Protein AF-A0A6P4FJI7-F1 (afdb_monomer_lite)

InterPro domains:
  IPR001623 DnaJ domain [PF00226] (41-85)
  IPR001623 DnaJ domain [PS50076] (32-98)
  IPR001623 DnaJ domain [cd06257] (44-84)
  IPR036869 Chaperone J-domain superfamily [G3DSA:1.10.287.110] (1-91)
  IPR036869 Chaperone J-domain superfamily [SSF46565] (4-89)

pLDDT: mean 82.39, std 15.11, range [37.22, 93.81]

Foldse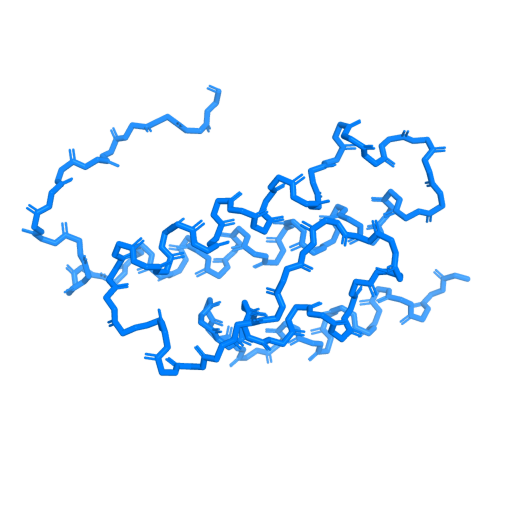ek 3Di:
DPVLLVVLCVCLPPDALLSCLQCVVVSDDPPQPHDHDDSVQVPAPVSSVVSLVSLCVSLPLVVCPPHPCNVSSVSSNVSSVVNVVVVVVPVVRPPDDDPPDDDD

Radius of gyration: 13.83 Å; chains: 1; bounding box: 34×29×40 Å

Organism: Drosophila rhopaloa (NCBI:txid1041015)

Sequence (104 aa):
MKTEKVHITKWSNGKDIRSLLCSLQTVLWQNANWQPLMMSTLNTLVEVKKAYRHACVAVHPDKNNGTENEEIAKLIFIELNNAWTDFEKNPTALDEFGLVRNWC

Structure (mmCIF, N/CA/C/O backbone):
data_AF-A0A6P4FJI7-F1
#
_entry.id   AF-A0A6P4FJI7-F1
#
loop_
_atom_site.group_PDB
_atom_site.id
_atom_site.type_symbol
_atom_site.label_atom_id
_atom_site.label_alt_id
_atom_site.label_comp_id
_atom_site.label_asym_id
_atom_site.label_entity_id
_atom_site.label_seq_id
_atom_site.pdbx_PDB_ins_code
_atom_site.Cartn_x
_atom_site.Cartn_y
_atom_site.Cartn_z
_atom_site.occupancy
_atom_site.B_iso_or_equiv
_atom_site.auth_seq_id
_atom_site.auth_comp_id
_atom_site.auth_asym_id
_atom_site.auth_atom_id
_atom_site.pdbx_PDB_model_num
ATOM 1 N N . MET A 1 1 ? -6.239 3.061 21.736 1.00 46.03 1 MET A N 1
ATOM 2 C CA . MET A 1 1 ? -5.850 3.005 20.309 1.00 46.03 1 MET A CA 1
ATOM 3 C C . MET A 1 1 ? -4.407 3.492 20.062 1.00 46.03 1 MET A C 1
ATOM 5 O O . MET A 1 1 ? -4.172 4.272 19.161 1.00 46.03 1 MET A O 1
ATOM 9 N N . LYS A 1 2 ? -3.395 3.046 20.833 1.00 55.78 2 LYS A N 1
ATOM 10 C CA . LYS A 1 2 ? -1.961 3.345 20.548 1.00 55.78 2 LYS A CA 1
ATOM 11 C C . LYS A 1 2 ? -1.215 2.172 19.899 1.00 55.78 2 LYS A C 1
ATOM 13 O O . LYS A 1 2 ? -0.114 2.342 19.387 1.00 55.78 2 LYS A O 1
ATOM 18 N N . THR A 1 3 ? -1.804 0.983 19.945 1.00 70.56 3 THR A N 1
ATOM 19 C CA . THR A 1 3 ? -1.134 -0.275 19.610 1.00 70.56 3 THR A CA 1
ATOM 20 C C . THR A 1 3 ? -0.968 -0.465 18.104 1.00 70.56 3 THR A C 1
ATOM 22 O O . THR A 1 3 ? 0.058 -0.977 17.670 1.00 70.56 3 THR A O 1
ATOM 25 N N . GLU A 1 4 ? -1.926 0.002 17.304 1.00 77.00 4 GLU A N 1
ATOM 26 C CA . GLU A 1 4 ? -1.950 -0.226 15.853 1.00 77.00 4 GLU A CA 1
ATOM 27 C C . GLU A 1 4 ? -0.877 0.581 15.130 1.00 77.00 4 GLU A C 1
ATOM 29 O O . GLU A 1 4 ? -0.123 0.029 14.335 1.00 77.00 4 GLU A O 1
ATOM 34 N N . LYS A 1 5 ? -0.683 1.850 15.509 1.00 81.00 5 LYS A N 1
ATOM 35 C CA . LYS A 1 5 ? 0.430 2.659 15.000 1.00 81.00 5 LYS A CA 1
ATOM 36 C C . LYS A 1 5 ? 1.786 2.012 15.280 1.00 81.00 5 LYS A C 1
ATOM 38 O O . LYS A 1 5 ? 2.609 1.895 14.380 1.00 81.00 5 LYS A O 1
ATOM 43 N N . VAL A 1 6 ? 2.007 1.538 16.509 1.00 85.12 6 VAL A N 1
ATOM 44 C CA . VAL A 1 6 ? 3.250 0.837 16.877 1.00 85.12 6 VAL A CA 1
ATOM 45 C C . VAL A 1 6 ? 3.414 -0.451 16.069 1.00 85.12 6 VAL A C 1
ATOM 47 O O . VAL A 1 6 ? 4.531 -0.790 15.682 1.00 85.12 6 VAL A O 1
ATOM 50 N N . HIS A 1 7 ? 2.320 -1.162 15.799 1.00 88.19 7 HIS A N 1
ATOM 51 C CA . HIS A 1 7 ? 2.336 -2.365 14.979 1.00 88.19 7 HIS A CA 1
ATOM 52 C C . HIS A 1 7 ? 2.737 -2.065 13.525 1.00 88.19 7 HIS A C 1
ATOM 54 O O . HIS A 1 7 ? 3.638 -2.723 13.010 1.00 88.19 7 HIS A O 1
ATOM 60 N N . ILE A 1 8 ? 2.168 -1.025 12.905 1.00 90.12 8 ILE A N 1
ATOM 61 C CA . ILE A 1 8 ? 2.477 -0.617 11.521 1.00 90.12 8 ILE A CA 1
ATOM 62 C C . ILE A 1 8 ? 3.912 -0.094 11.406 1.00 90.12 8 ILE A C 1
ATOM 64 O O . ILE A 1 8 ? 4.633 -0.474 10.486 1.00 90.12 8 ILE A O 1
ATOM 68 N N . THR A 1 9 ? 4.374 0.716 12.363 1.00 87.81 9 THR A N 1
ATOM 69 C CA . THR A 1 9 ? 5.768 1.189 12.387 1.00 87.81 9 THR A CA 1
ATOM 70 C C . THR A 1 9 ? 6.749 0.024 12.534 1.00 87.81 9 THR A C 1
ATOM 72 O O . THR A 1 9 ? 7.774 -0.014 11.864 1.00 87.81 9 THR A O 1
ATOM 75 N N . LYS A 1 10 ? 6.444 -0.978 13.371 1.00 90.00 10 LYS A N 1
ATOM 76 C CA . LYS A 1 10 ? 7.273 -2.192 13.471 1.00 90.00 10 LYS A CA 1
ATOM 77 C C . LYS A 1 10 ? 7.228 -3.033 12.200 1.00 90.00 10 LYS A C 1
ATOM 79 O O . LYS A 1 10 ? 8.236 -3.625 11.832 1.00 90.00 10 LYS A O 1
ATOM 84 N N . TRP A 1 11 ? 6.067 -3.108 11.557 1.00 92.62 11 TRP A N 1
ATOM 85 C CA . TRP A 1 11 ? 5.894 -3.837 10.308 1.00 92.62 11 TRP A CA 1
ATOM 86 C C . TRP A 1 11 ? 6.699 -3.218 9.165 1.00 92.62 11 TRP A C 1
ATOM 88 O O . TRP A 1 11 ? 7.235 -3.982 8.366 1.00 92.62 11 TRP A O 1
ATOM 98 N N . SER A 1 12 ? 6.803 -1.888 9.103 1.00 92.00 12 SER A N 1
ATOM 99 C CA . SER A 1 12 ? 7.498 -1.170 8.028 1.00 92.00 12 SER A CA 1
ATOM 100 C C . SER A 1 12 ? 9.002 -1.010 8.240 1.00 92.00 12 SER A C 1
ATOM 102 O O . SER A 1 12 ? 9.757 -0.948 7.271 1.00 92.00 12 SER A O 1
ATOM 104 N N . ASN A 1 13 ? 9.455 -0.985 9.495 1.00 90.62 13 ASN A N 1
ATOM 105 C CA . ASN A 1 13 ? 10.844 -0.699 9.835 1.00 90.62 13 ASN A CA 1
ATOM 106 C C . ASN A 1 13 ? 11.848 -1.633 9.128 1.00 90.62 13 ASN A C 1
ATOM 108 O O . ASN A 1 13 ? 11.815 -2.852 9.307 1.00 90.62 13 ASN A O 1
ATOM 112 N N . GLY A 1 14 ? 12.762 -1.038 8.355 1.00 85.31 14 GLY A N 1
ATOM 113 C CA . GLY A 1 14 ? 13.862 -1.733 7.681 1.00 85.31 14 GLY A CA 1
ATOM 114 C C . GLY A 1 14 ? 13.452 -2.637 6.513 1.00 85.31 14 GLY A C 1
ATOM 115 O O . GLY A 1 14 ? 14.293 -3.389 6.023 1.00 85.31 14 GLY A O 1
ATOM 116 N N . LYS A 1 15 ? 12.187 -2.599 6.071 1.00 88.31 15 LYS A N 1
ATOM 117 C CA . LYS A 1 15 ? 11.696 -3.402 4.943 1.00 88.31 15 LYS A CA 1
ATOM 118 C C . LYS A 1 15 ? 11.659 -2.601 3.645 1.00 88.31 15 LYS A C 1
ATOM 120 O O . LYS A 1 15 ? 11.316 -1.424 3.637 1.00 88.31 15 LYS A O 1
ATOM 125 N N . ASP A 1 16 ? 11.961 -3.274 2.538 1.00 89.88 16 ASP A N 1
ATOM 126 C CA . ASP A 1 16 ? 11.795 -2.730 1.191 1.00 89.88 16 ASP A CA 1
ATOM 127 C C . ASP A 1 16 ? 10.344 -2.864 0.702 1.00 89.88 16 ASP A C 1
ATOM 129 O O . ASP A 1 16 ? 9.529 -3.590 1.281 1.00 89.88 16 ASP A O 1
ATOM 133 N N . ILE A 1 17 ? 10.014 -2.200 -0.410 1.00 91.44 17 ILE A N 1
ATOM 134 C CA . ILE A 1 17 ? 8.653 -2.221 -0.954 1.00 91.44 17 ILE A CA 1
ATOM 135 C C . ILE A 1 17 ? 8.143 -3.646 -1.233 1.00 91.44 17 ILE A C 1
ATOM 137 O O . ILE A 1 17 ? 6.979 -3.941 -0.973 1.00 91.44 17 ILE A O 1
ATOM 141 N N . ARG A 1 18 ? 9.001 -4.566 -1.695 1.00 91.94 18 ARG A N 1
ATOM 142 C CA . ARG A 1 18 ? 8.603 -5.956 -1.976 1.00 91.94 18 ARG A CA 1
ATOM 143 C C . ARG A 1 18 ? 8.212 -6.698 -0.700 1.00 91.94 18 ARG A C 1
ATOM 145 O O . ARG A 1 18 ? 7.174 -7.362 -0.667 1.00 91.94 18 ARG A O 1
ATOM 152 N N . SER A 1 19 ? 9.010 -6.541 0.355 1.00 93.06 19 SER A N 1
ATOM 153 C CA . SER A 1 19 ? 8.763 -7.144 1.665 1.00 93.06 19 SER A CA 1
ATOM 154 C C . SER A 1 19 ? 7.509 -6.575 2.323 1.00 93.06 19 SER A C 1
ATOM 156 O O . SER A 1 19 ? 6.754 -7.322 2.952 1.00 93.06 19 SER A O 1
ATOM 158 N N . LEU A 1 20 ? 7.248 -5.272 2.158 1.00 93.81 20 LEU A N 1
ATOM 159 C CA . LEU A 1 20 ? 5.998 -4.662 2.611 1.00 93.81 20 LEU A CA 1
ATOM 160 C C . LEU A 1 20 ? 4.803 -5.283 1.893 1.00 93.81 20 LEU A C 1
ATOM 162 O O . LEU A 1 20 ? 3.897 -5.778 2.553 1.00 93.81 20 LEU A O 1
ATOM 166 N N . LEU A 1 21 ? 4.827 -5.352 0.561 1.00 93.25 21 LEU A N 1
ATOM 167 C CA . LEU A 1 21 ? 3.722 -5.910 -0.224 1.00 93.25 21 LEU A CA 1
ATOM 168 C C . LEU A 1 21 ? 3.431 -7.375 0.138 1.00 93.25 21 LEU A C 1
ATOM 170 O O . LEU A 1 21 ? 2.276 -7.734 0.351 1.00 93.25 21 LEU A O 1
ATOM 174 N N . CYS A 1 22 ? 4.457 -8.214 0.296 1.00 93.69 22 CYS A N 1
ATOM 175 C CA . CYS A 1 22 ? 4.266 -9.627 0.656 1.00 93.69 22 CYS A CA 1
ATOM 176 C C . CYS A 1 22 ? 3.779 -9.851 2.094 1.00 93.69 22 CYS A C 1
ATOM 178 O O . CYS A 1 22 ? 3.276 -10.928 2.405 1.00 93.69 22 CYS A O 1
ATOM 180 N N . SER A 1 23 ? 3.959 -8.871 2.984 1.00 92.88 23 SER A N 1
ATOM 181 C CA . SER A 1 23 ? 3.507 -8.947 4.379 1.00 92.88 23 SER A CA 1
ATOM 182 C C . SER A 1 23 ? 2.362 -7.985 4.688 1.00 92.88 23 SER A C 1
ATOM 184 O O . SER A 1 23 ? 2.018 -7.800 5.850 1.00 92.88 23 SER A O 1
ATOM 186 N N . LEU A 1 24 ? 1.747 -7.376 3.674 1.00 93.19 24 LEU A N 1
ATOM 187 C CA . LEU A 1 24 ? 0.703 -6.372 3.861 1.00 93.19 24 LEU A CA 1
ATOM 188 C C . LEU A 1 24 ? -0.549 -6.964 4.524 1.00 93.19 24 LEU A C 1
ATOM 190 O O . LEU A 1 24 ? -1.166 -6.327 5.371 1.00 93.19 24 LEU A O 1
ATOM 194 N N . GLN A 1 25 ? -0.874 -8.226 4.233 1.00 91.38 25 GLN A N 1
ATOM 195 C CA . GLN A 1 25 ? -2.007 -8.934 4.833 1.00 91.38 25 GLN A CA 1
ATOM 196 C C . GLN A 1 25 ? -1.944 -9.038 6.363 1.00 91.38 25 GLN A C 1
ATOM 198 O O . GLN A 1 25 ? -2.973 -9.266 6.983 1.00 91.38 25 GLN A O 1
ATOM 203 N N . THR A 1 26 ? -0.767 -8.888 6.987 1.00 90.50 26 THR A N 1
ATOM 204 C CA . THR A 1 26 ? -0.640 -8.999 8.451 1.00 90.50 26 THR A CA 1
ATOM 205 C C . THR A 1 26 ? -1.084 -7.739 9.183 1.00 90.50 26 THR A C 1
ATOM 207 O O . THR A 1 26 ? -1.335 -7.801 10.380 1.00 90.50 26 THR A O 1
ATOM 210 N N . VAL A 1 27 ? -1.123 -6.600 8.486 1.00 91.56 27 VAL A N 1
ATOM 211 C CA . VAL A 1 27 ? -1.510 -5.293 9.044 1.00 91.56 27 VAL A CA 1
ATOM 212 C C . VAL A 1 27 ? -2.852 -4.794 8.508 1.00 91.56 27 VAL A C 1
ATOM 214 O O . VAL A 1 27 ? -3.348 -3.766 8.959 1.00 91.56 27 VAL A O 1
ATOM 217 N N . LEU A 1 28 ? -3.434 -5.505 7.542 1.00 90.56 28 LEU A N 1
ATOM 218 C CA . LEU A 1 28 ? -4.747 -5.200 6.988 1.00 90.56 28 LEU A CA 1
ATOM 219 C C . LEU A 1 28 ? -5.874 -5.827 7.813 1.00 90.56 28 LEU A C 1
ATOM 221 O O . LEU A 1 28 ? -5.710 -6.859 8.459 1.00 90.56 28 LEU A O 1
ATOM 225 N N . TRP A 1 29 ? -7.051 -5.210 7.733 1.00 90.12 29 TRP A N 1
ATOM 226 C CA . TRP A 1 29 ? -8.289 -5.727 8.310 1.00 90.12 29 TRP A CA 1
ATOM 227 C C . TRP A 1 29 ? -8.905 -6.830 7.433 1.00 90.12 29 TRP A C 1
ATOM 229 O O . TRP A 1 29 ? -8.641 -6.923 6.233 1.00 90.12 29 TRP A O 1
ATOM 239 N N . GLN A 1 30 ? -9.779 -7.652 8.023 1.00 83.00 30 GLN A N 1
ATOM 240 C CA . GLN A 1 30 ? -10.319 -8.878 7.409 1.00 83.00 30 GLN A CA 1
ATOM 241 C C . GLN A 1 30 ? -11.053 -8.659 6.071 1.00 83.00 30 GLN A C 1
ATOM 243 O O . GLN A 1 30 ? -11.079 -9.554 5.233 1.00 83.00 30 GLN A O 1
ATOM 248 N N . ASN A 1 31 ? -11.612 -7.466 5.853 1.00 84.12 31 ASN A N 1
ATOM 249 C CA . ASN A 1 31 ? -12.370 -7.113 4.646 1.00 84.12 31 ASN A CA 1
ATOM 250 C C . ASN A 1 31 ? -11.602 -6.172 3.701 1.00 84.12 31 ASN A C 1
ATOM 252 O O . ASN A 1 31 ? -12.202 -5.530 2.836 1.00 84.12 31 ASN A O 1
ATOM 256 N N . ALA A 1 32 ? -10.286 -6.034 3.875 1.00 86.88 32 ALA A N 1
ATOM 257 C CA . ALA A 1 32 ? -9.473 -5.257 2.954 1.00 86.88 32 ALA A CA 1
ATOM 258 C C . ALA A 1 32 ? -9.454 -5.931 1.574 1.00 86.88 32 ALA A C 1
ATOM 260 O O . ALA A 1 32 ? -9.278 -7.143 1.457 1.00 86.88 32 ALA A O 1
ATOM 261 N N . ASN A 1 33 ? -9.603 -5.138 0.512 1.00 86.88 33 ASN A N 1
ATOM 262 C CA . ASN A 1 33 ? -9.522 -5.629 -0.864 1.00 86.88 33 ASN A CA 1
ATOM 263 C C . ASN A 1 33 ? -8.057 -5.874 -1.259 1.00 86.88 33 ASN A C 1
ATOM 265 O O . ASN A 1 33 ? -7.486 -5.117 -2.042 1.00 86.88 33 ASN A O 1
ATOM 269 N N . TRP A 1 34 ? -7.443 -6.888 -0.655 1.00 90.94 34 TRP A N 1
ATOM 270 C CA . TRP A 1 34 ? -6.049 -7.260 -0.850 1.00 90.94 34 TRP A CA 1
ATOM 271 C C . TRP A 1 34 ? -5.916 -8.765 -1.041 1.00 90.94 34 TRP A C 1
ATOM 273 O O . TRP A 1 34 ? -6.603 -9.550 -0.391 1.00 90.94 34 TRP A O 1
ATOM 283 N N . GLN A 1 35 ? -5.007 -9.164 -1.926 1.00 88.50 35 GLN A N 1
ATOM 284 C CA . GLN A 1 35 ? -4.642 -10.560 -2.128 1.00 88.50 35 GLN A CA 1
ATOM 285 C C . GLN A 1 35 ? -3.187 -10.753 -1.695 1.00 88.50 35 GLN A C 1
ATOM 287 O O . GLN A 1 35 ? -2.328 -10.012 -2.177 1.00 88.50 35 GLN A O 1
ATOM 292 N N . PRO A 1 36 ? -2.889 -11.712 -0.798 1.00 89.31 36 PRO A N 1
ATOM 293 C CA . PRO A 1 36 ? -1.519 -12.005 -0.397 1.00 89.31 36 PRO A CA 1
ATOM 294 C C . PRO A 1 36 ? -0.637 -12.311 -1.608 1.00 89.31 36 PRO A C 1
ATOM 296 O O . PRO A 1 36 ? -1.020 -13.074 -2.496 1.00 89.31 36 PRO A O 1
ATOM 299 N N . LEU A 1 37 ? 0.556 -11.721 -1.626 1.00 91.12 37 LEU A N 1
ATOM 300 C CA . LEU A 1 37 ? 1.534 -11.899 -2.694 1.00 91.12 37 LEU A CA 1
ATOM 301 C C . LEU A 1 37 ? 2.733 -12.691 -2.185 1.00 91.12 37 LEU A C 1
ATOM 303 O O . LEU A 1 37 ? 3.096 -12.622 -1.011 1.00 91.12 37 LEU A O 1
ATOM 307 N N . MET A 1 38 ? 3.363 -13.429 -3.095 1.00 90.06 38 MET A N 1
ATOM 308 C CA . MET A 1 38 ? 4.609 -14.137 -2.820 1.00 90.06 38 MET A CA 1
ATOM 309 C C . MET A 1 38 ? 5.787 -13.337 -3.365 1.00 90.06 38 MET A C 1
ATOM 311 O O . MET A 1 38 ? 5.684 -12.728 -4.430 1.00 90.06 38 MET A O 1
ATOM 315 N N . MET A 1 39 ? 6.941 -13.422 -2.703 1.00 87.69 39 MET A N 1
ATOM 316 C CA . MET A 1 39 ? 8.169 -12.774 -3.185 1.00 87.69 39 MET A CA 1
ATOM 317 C C . MET A 1 39 ? 8.542 -13.219 -4.607 1.00 87.69 39 MET A C 1
ATOM 319 O O . MET A 1 39 ? 9.018 -12.409 -5.393 1.00 87.69 39 MET A O 1
ATOM 323 N N . SER A 1 40 ? 8.239 -14.470 -4.970 1.00 88.75 40 SER A N 1
ATOM 324 C CA . SER A 1 40 ? 8.455 -15.021 -6.314 1.00 88.75 40 SER A CA 1
ATOM 325 C C . SER A 1 40 ? 7.631 -14.349 -7.416 1.00 88.75 40 SER A C 1
ATOM 327 O O . SER A 1 40 ? 7.933 -14.555 -8.584 1.00 88.75 40 SER A O 1
ATOM 329 N N . THR A 1 41 ? 6.597 -13.577 -7.072 1.00 85.94 41 THR A N 1
ATOM 330 C CA . THR A 1 41 ? 5.753 -12.838 -8.031 1.00 85.94 41 THR A CA 1
ATOM 331 C C . THR A 1 41 ? 6.167 -11.375 -8.198 1.00 85.94 41 THR A C 1
ATOM 333 O O . THR A 1 41 ? 5.546 -10.655 -8.969 1.00 85.94 41 THR A O 1
ATOM 336 N N . LEU A 1 42 ? 7.191 -10.921 -7.466 1.00 88.06 42 LEU A N 1
ATOM 337 C CA . LEU A 1 42 ? 7.658 -9.531 -7.432 1.00 88.06 42 LEU A CA 1
ATOM 338 C C . LEU A 1 42 ? 9.103 -9.412 -7.943 1.00 88.06 42 LEU A C 1
ATOM 340 O O . LEU A 1 42 ? 9.927 -8.700 -7.358 1.00 88.06 42 LEU A O 1
ATOM 344 N N . ASN A 1 43 ? 9.423 -10.122 -9.027 1.00 85.88 43 ASN A N 1
ATOM 345 C CA . ASN A 1 43 ? 10.784 -10.163 -9.568 1.00 85.88 43 ASN A CA 1
ATOM 346 C C . ASN A 1 43 ? 11.081 -8.925 -10.420 1.00 85.88 43 ASN A C 1
ATOM 348 O O . ASN A 1 43 ? 12.188 -8.389 -10.379 1.00 85.88 43 ASN A O 1
ATOM 352 N N . THR A 1 44 ? 10.087 -8.456 -11.175 1.00 84.62 44 THR A N 1
ATOM 353 C CA . THR A 1 44 ? 10.235 -7.348 -12.127 1.00 84.62 44 THR A CA 1
ATOM 354 C C . THR A 1 44 ? 9.686 -6.035 -11.572 1.00 84.62 44 THR A C 1
ATOM 356 O O . THR A 1 44 ? 8.743 -6.020 -10.779 1.00 84.62 44 THR A O 1
ATOM 359 N N . LEU A 1 45 ? 10.224 -4.898 -12.036 1.00 83.81 45 LEU A N 1
ATOM 360 C CA . LEU A 1 45 ? 9.698 -3.568 -11.695 1.00 83.81 45 LEU A CA 1
ATOM 361 C C . LEU A 1 45 ? 8.189 -3.466 -11.975 1.00 83.81 45 LEU A C 1
ATOM 363 O O . LEU A 1 45 ? 7.442 -2.892 -11.184 1.00 83.81 45 LEU A O 1
ATOM 367 N N . VAL A 1 46 ? 7.743 -4.017 -13.105 1.00 85.50 46 VAL A N 1
ATOM 368 C CA . VAL A 1 46 ? 6.347 -3.951 -13.553 1.00 85.50 46 VAL A CA 1
ATOM 369 C C . VAL A 1 46 ? 5.417 -4.638 -12.553 1.00 85.50 46 VAL A C 1
ATOM 371 O O . VAL A 1 46 ? 4.375 -4.080 -12.202 1.00 85.50 46 VAL A O 1
ATOM 374 N N . GLU A 1 47 ? 5.805 -5.811 -12.051 1.00 89.00 47 GLU A N 1
ATOM 375 C CA . GLU A 1 47 ? 5.053 -6.542 -11.028 1.00 89.00 47 GLU A CA 1
ATOM 376 C C . GLU A 1 47 ? 5.004 -5.769 -9.709 1.00 89.00 47 GLU A C 1
ATOM 378 O O . GLU A 1 47 ? 3.920 -5.588 -9.150 1.00 89.00 47 GLU A O 1
ATOM 383 N N . VAL A 1 48 ? 6.145 -5.234 -9.254 1.00 90.00 48 VAL A N 1
ATOM 384 C CA . VAL A 1 48 ? 6.216 -4.418 -8.029 1.00 90.00 48 VAL A CA 1
ATOM 385 C C . VAL A 1 48 ? 5.324 -3.183 -8.152 1.00 90.00 48 VAL A C 1
ATOM 387 O O . VAL A 1 48 ? 4.521 -2.916 -7.261 1.00 90.00 48 VAL A O 1
ATOM 390 N N . LYS A 1 49 ? 5.382 -2.469 -9.282 1.00 88.62 49 LYS A N 1
ATOM 391 C CA . LYS A 1 49 ? 4.551 -1.286 -9.549 1.00 88.62 49 LYS A CA 1
ATOM 392 C C . LYS A 1 49 ? 3.062 -1.623 -9.564 1.00 88.62 49 LYS A C 1
ATOM 394 O O . LYS A 1 49 ? 2.248 -0.869 -9.030 1.00 88.62 49 LYS A O 1
ATOM 399 N N . LYS A 1 50 ? 2.688 -2.751 -10.175 1.00 90.44 50 LYS A N 1
ATOM 400 C CA . LYS A 1 50 ? 1.298 -3.222 -10.227 1.00 90.44 50 LYS A CA 1
ATOM 401 C C . LYS A 1 50 ? 0.777 -3.567 -8.831 1.00 90.44 50 LYS A C 1
ATOM 403 O O . LYS A 1 50 ? -0.318 -3.134 -8.474 1.00 90.44 50 LYS A O 1
ATOM 408 N N . ALA A 1 51 ? 1.563 -4.301 -8.048 1.00 92.56 51 ALA A N 1
ATOM 409 C CA .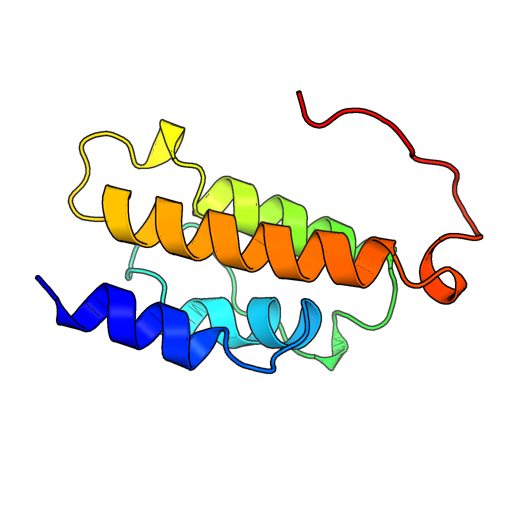 ALA A 1 51 ? 1.225 -4.673 -6.680 1.00 92.56 51 ALA A CA 1
ATOM 410 C C . ALA A 1 51 ? 1.119 -3.449 -5.759 1.00 92.56 51 ALA A C 1
ATOM 412 O O . ALA A 1 51 ? 0.132 -3.314 -5.040 1.00 92.56 51 ALA A O 1
ATOM 413 N N . TYR A 1 52 ? 2.073 -2.517 -5.847 1.00 92.00 52 TYR A N 1
ATOM 414 C CA . TYR A 1 52 ? 2.045 -1.251 -5.113 1.00 92.00 52 TYR A CA 1
ATOM 415 C C . TYR A 1 52 ? 0.776 -0.443 -5.407 1.00 92.00 52 TYR A C 1
ATOM 417 O O . TYR A 1 52 ? 0.059 -0.068 -4.483 1.00 92.00 52 TYR A O 1
ATOM 425 N N . ARG A 1 53 ? 0.417 -0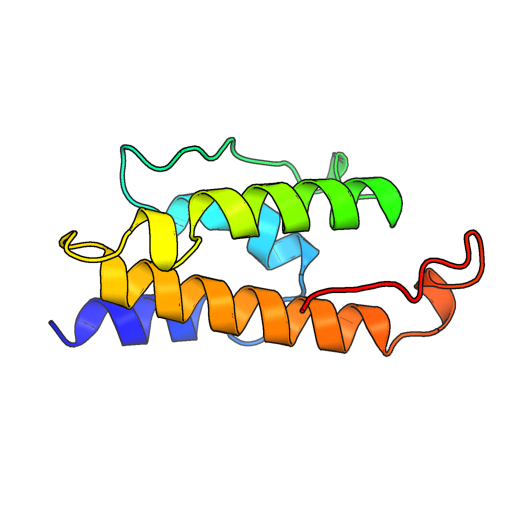.263 -6.685 1.00 91.12 53 ARG A N 1
ATOM 426 C CA . ARG A 1 53 ? -0.829 0.430 -7.060 1.00 91.12 53 ARG A CA 1
ATOM 427 C C . ARG A 1 53 ? -2.067 -0.248 -6.480 1.00 91.12 53 ARG A C 1
ATOM 429 O O . ARG A 1 53 ? -2.961 0.433 -5.987 1.00 91.12 53 ARG A O 1
ATOM 436 N N . HIS A 1 54 ? -2.120 -1.578 -6.523 1.00 90.94 54 HIS A N 1
ATOM 437 C CA . HIS A 1 54 ? -3.226 -2.331 -5.938 1.00 90.94 54 HIS A CA 1
ATOM 438 C C . HIS A 1 54 ? -3.304 -2.126 -4.416 1.00 90.94 54 HIS A C 1
ATOM 440 O O . HIS A 1 54 ? -4.394 -1.920 -3.882 1.00 90.94 54 HIS A O 1
ATOM 446 N N . ALA A 1 55 ? -2.157 -2.107 -3.730 1.00 92.69 55 ALA A N 1
ATOM 447 C CA . ALA A 1 55 ? -2.079 -1.859 -2.293 1.00 92.69 55 ALA A CA 1
ATOM 448 C C . ALA A 1 55 ? -2.592 -0.456 -1.952 1.00 92.69 55 ALA A C 1
ATOM 450 O O . ALA A 1 55 ? -3.455 -0.315 -1.090 1.00 92.69 55 ALA A O 1
ATOM 451 N N . CYS A 1 56 ? -2.148 0.568 -2.687 1.00 91.38 56 CYS A N 1
ATOM 452 C CA . CYS A 1 56 ? -2.601 1.947 -2.506 1.00 91.38 56 CYS A CA 1
ATOM 453 C C . CYS A 1 56 ? -4.114 2.103 -2.669 1.00 91.38 56 CYS A C 1
ATOM 455 O O . CYS A 1 56 ? -4.716 2.864 -1.922 1.00 91.38 56 CYS A O 1
ATOM 457 N N . VAL A 1 57 ? -4.740 1.381 -3.605 1.00 90.25 57 VAL A N 1
ATOM 458 C CA . VAL A 1 57 ? -6.204 1.385 -3.769 1.00 90.25 57 VAL A CA 1
ATOM 459 C C . VAL A 1 57 ? -6.903 0.698 -2.593 1.00 90.25 57 VAL A C 1
ATOM 461 O O . VAL A 1 57 ? -7.955 1.159 -2.149 1.00 90.25 57 VAL A O 1
ATOM 464 N N . ALA A 1 58 ? -6.335 -0.391 -2.068 1.00 90.44 58 ALA A N 1
ATOM 465 C CA . ALA A 1 58 ? -6.893 -1.103 -0.919 1.00 90.44 58 ALA A CA 1
ATOM 466 C C . ALA A 1 58 ? -6.899 -0.232 0.349 1.00 90.44 58 ALA A C 1
ATOM 468 O O . ALA A 1 58 ? -7.901 -0.193 1.064 1.00 90.44 58 ALA A O 1
ATOM 469 N N . VAL A 1 59 ? -5.812 0.510 0.583 1.00 92.00 59 VAL A N 1
ATOM 470 C CA . VAL A 1 59 ? -5.636 1.376 1.761 1.00 92.00 59 VAL A CA 1
ATOM 471 C C . VAL A 1 59 ? -5.865 2.861 1.479 1.00 92.00 59 VAL A C 1
ATOM 473 O O . VAL A 1 59 ? -5.444 3.709 2.262 1.00 92.00 59 VAL A O 1
ATOM 476 N N . HIS A 1 60 ? -6.519 3.208 0.367 1.00 88.12 60 HIS A N 1
ATOM 477 C CA . HIS A 1 60 ? -6.695 4.609 -0.005 1.00 88.12 60 HIS A CA 1
ATOM 478 C C . HIS A 1 60 ? -7.497 5.353 1.079 1.00 88.12 60 HIS A C 1
ATOM 480 O O . HIS A 1 60 ? -8.552 4.852 1.489 1.00 88.12 60 HIS A O 1
ATOM 486 N N . PRO A 1 61 ? -7.050 6.538 1.538 1.00 85.56 61 PRO A N 1
ATOM 487 C CA . PRO A 1 61 ? -7.716 7.256 2.621 1.00 85.56 61 PRO A CA 1
ATOM 488 C C . PRO A 1 61 ? -9.153 7.646 2.266 1.00 85.56 61 PRO A C 1
ATOM 490 O O . PRO A 1 61 ? -10.014 7.533 3.122 1.00 85.56 61 PRO A O 1
ATOM 493 N N . ASP A 1 62 ? -9.439 8.008 1.010 1.00 87.94 62 ASP A N 1
ATOM 494 C CA . ASP A 1 62 ? -10.804 8.344 0.557 1.00 87.94 62 ASP A CA 1
ATOM 495 C C . ASP A 1 62 ? -11.791 7.179 0.741 1.00 87.94 62 ASP A C 1
ATOM 497 O O . ASP A 1 62 ? -12.895 7.354 1.243 1.00 87.94 62 ASP A O 1
ATOM 501 N N . LYS A 1 63 ? -11.353 5.952 0.430 1.00 85.38 63 LYS A N 1
ATOM 502 C CA . LYS A 1 63 ? -12.190 4.751 0.538 1.00 85.38 63 LYS A CA 1
ATOM 503 C C . LYS A 1 63 ? -12.430 4.325 1.989 1.00 85.38 63 LYS A C 1
ATOM 505 O O . LYS A 1 63 ? -13.416 3.654 2.274 1.00 85.38 63 LYS A O 1
ATOM 510 N N . ASN A 1 64 ? -11.511 4.681 2.883 1.00 86.88 64 ASN A N 1
ATOM 511 C CA . ASN A 1 64 ? -11.550 4.305 4.295 1.00 86.88 64 ASN A CA 1
ATOM 512 C C . ASN A 1 64 ? -11.939 5.479 5.208 1.00 86.88 64 ASN A C 1
ATOM 514 O O . ASN A 1 64 ? -11.941 5.319 6.428 1.00 86.88 64 ASN A O 1
ATOM 518 N N . ASN A 1 65 ? -12.275 6.637 4.638 1.00 87.69 65 ASN A N 1
ATOM 519 C CA . ASN A 1 65 ? -12.672 7.832 5.370 1.00 87.69 65 ASN A CA 1
ATOM 520 C C . ASN A 1 65 ? -13.974 7.577 6.143 1.00 87.69 65 ASN A C 1
ATOM 522 O O . ASN A 1 65 ? -14.950 7.089 5.573 1.00 87.69 65 ASN A O 1
ATOM 526 N N . GLY A 1 66 ? -13.990 7.885 7.439 1.00 85.62 66 GLY A N 1
ATOM 527 C CA . GLY A 1 66 ? -15.136 7.622 8.312 1.00 85.62 66 GLY A CA 1
ATOM 528 C C . GLY A 1 66 ? -15.310 6.155 8.722 1.00 85.62 66 GLY A C 1
ATOM 529 O O . GLY A 1 66 ? -16.318 5.819 9.344 1.00 85.62 66 GLY A O 1
ATOM 530 N N . THR A 1 67 ? -14.351 5.279 8.402 1.00 88.06 67 THR A N 1
ATOM 531 C CA . THR A 1 67 ? -14.312 3.898 8.913 1.00 88.06 67 THR A CA 1
ATOM 532 C C . THR A 1 67 ? -13.400 3.798 10.135 1.00 88.06 67 THR A C 1
ATOM 534 O O . THR A 1 67 ? -12.497 4.612 10.319 1.00 88.06 67 THR A O 1
ATOM 537 N N . GLU A 1 68 ? -13.563 2.752 10.945 1.00 88.31 68 GLU A N 1
ATOM 538 C CA . GLU A 1 68 ? -12.650 2.464 12.066 1.00 88.31 68 GLU A CA 1
ATOM 539 C C . GLU A 1 68 ? -11.192 2.234 11.622 1.00 88.31 68 GLU A C 1
ATOM 541 O O . GLU A 1 68 ? -10.265 2.418 12.407 1.00 88.31 68 GLU A O 1
ATOM 546 N N . ASN A 1 69 ? -10.985 1.896 10.344 1.00 88.56 69 ASN A N 1
ATOM 547 C CA . ASN A 1 69 ? -9.677 1.610 9.759 1.00 88.56 69 ASN A CA 1
ATOM 548 C C . ASN A 1 69 ? -9.013 2.842 9.130 1.00 88.56 69 ASN A C 1
ATOM 550 O O . ASN A 1 69 ? -7.923 2.717 8.574 1.00 88.56 69 ASN A O 1
ATOM 554 N N . GLU A 1 70 ? -9.633 4.025 9.185 1.00 89.75 70 GLU A N 1
ATOM 555 C CA . GLU A 1 70 ? -9.122 5.238 8.534 1.00 89.75 70 GLU A CA 1
ATOM 556 C C . GLU A 1 70 ? -7.680 5.563 8.953 1.00 89.75 70 GLU A C 1
ATOM 558 O O . GLU A 1 70 ? -6.818 5.830 8.112 1.00 89.75 70 GLU A O 1
ATOM 563 N N . GLU A 1 71 ? -7.405 5.518 10.258 1.00 89.06 71 GLU A N 1
ATOM 564 C CA . GLU A 1 71 ? -6.088 5.847 10.806 1.00 89.06 71 GLU A CA 1
ATOM 565 C C . GLU A 1 71 ? -5.028 4.822 10.370 1.00 89.06 71 GLU A C 1
ATOM 567 O O . GLU A 1 71 ? -3.936 5.194 9.938 1.00 89.06 71 GLU A O 1
ATOM 572 N N . ILE A 1 72 ? -5.374 3.532 10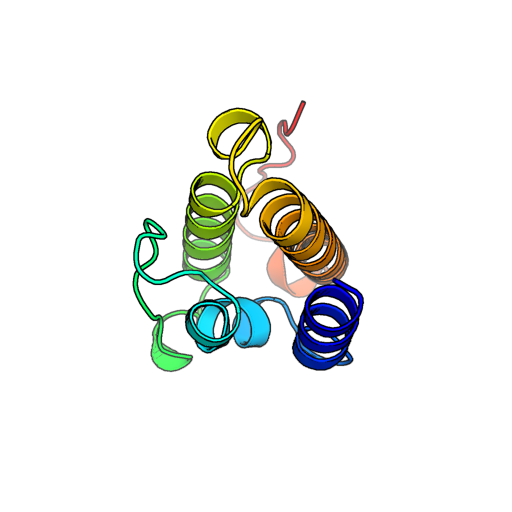.396 1.00 90.31 72 ILE A N 1
ATOM 573 C CA . ILE A 1 72 ? -4.513 2.425 9.952 1.00 90.31 72 ILE A CA 1
ATOM 574 C C . ILE A 1 72 ? -4.225 2.541 8.454 1.00 90.31 72 ILE A C 1
ATOM 576 O O . ILE A 1 72 ? -3.071 2.445 8.037 1.00 90.31 72 ILE A O 1
ATOM 580 N N . ALA A 1 73 ? -5.257 2.793 7.646 1.00 91.38 73 ALA A N 1
ATOM 581 C CA . ALA A 1 73 ? -5.147 2.946 6.202 1.00 91.38 73 ALA A CA 1
ATOM 582 C C . ALA A 1 73 ? -4.201 4.099 5.840 1.00 91.38 73 ALA A C 1
ATOM 584 O O . ALA A 1 73 ? -3.288 3.914 5.035 1.00 91.38 73 ALA A O 1
ATOM 585 N N . LYS A 1 74 ? -4.343 5.256 6.504 1.00 91.00 74 LYS A N 1
ATOM 586 C CA . LYS A 1 74 ? -3.438 6.406 6.341 1.00 91.00 74 LYS A CA 1
ATOM 587 C C . LYS A 1 74 ? -1.991 6.049 6.675 1.00 91.00 74 LYS A C 1
ATOM 589 O O . LYS A 1 74 ? -1.092 6.385 5.908 1.00 91.00 74 LYS A O 1
ATOM 594 N N . LEU A 1 75 ? -1.757 5.358 7.790 1.00 91.88 75 LEU A N 1
ATOM 595 C CA . LEU A 1 75 ? -0.409 4.963 8.207 1.00 91.88 75 LEU A CA 1
ATOM 596 C C . LEU A 1 75 ? 0.233 3.987 7.213 1.00 91.88 75 LEU A C 1
ATOM 598 O O . LEU A 1 75 ? 1.357 4.218 6.777 1.00 91.88 75 LEU A O 1
ATOM 602 N N . ILE A 1 76 ? -0.486 2.941 6.800 1.00 92.69 76 ILE A N 1
ATOM 603 C CA . ILE A 1 76 ? 0.008 1.983 5.800 1.00 92.69 76 ILE A CA 1
ATOM 604 C C . ILE A 1 76 ? 0.303 2.693 4.475 1.00 92.69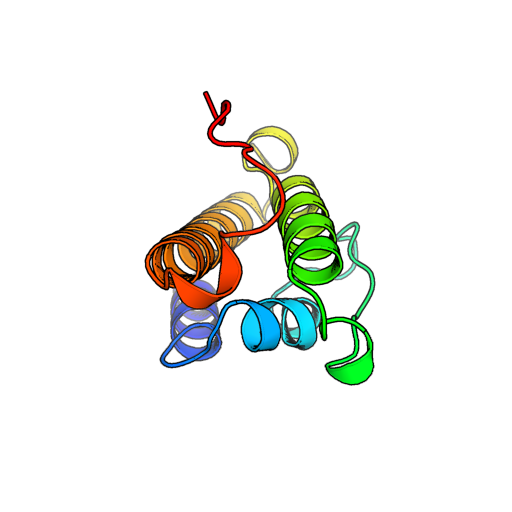 76 ILE A C 1
ATOM 606 O O . ILE A 1 76 ? 1.340 2.450 3.861 1.00 92.69 76 ILE A O 1
ATOM 610 N N . PHE A 1 77 ? -0.584 3.590 4.042 1.00 91.50 77 PHE A N 1
ATOM 611 C CA . PHE A 1 77 ? -0.408 4.355 2.812 1.00 91.50 77 PHE A CA 1
ATOM 612 C C . PHE A 1 77 ? 0.863 5.212 2.847 1.00 91.50 77 PHE A C 1
ATOM 614 O O . PHE A 1 77 ? 1.595 5.246 1.859 1.00 91.50 77 PHE A O 1
ATOM 621 N N . ILE A 1 78 ? 1.160 5.868 3.973 1.00 91.38 78 ILE A N 1
ATOM 622 C CA . ILE A 1 78 ? 2.395 6.647 4.153 1.00 91.38 78 ILE A CA 1
ATOM 623 C C . ILE A 1 78 ? 3.629 5.741 4.045 1.00 91.38 78 ILE A C 1
ATOM 625 O O . ILE A 1 78 ? 4.537 6.046 3.275 1.00 91.38 78 ILE A O 1
ATOM 629 N N . GLU A 1 79 ? 3.652 4.605 4.746 1.00 92.94 79 GLU A N 1
ATOM 630 C CA . GLU A 1 79 ? 4.810 3.698 4.728 1.00 92.94 79 GLU A CA 1
ATOM 631 C C . GLU A 1 79 ? 5.052 3.074 3.344 1.00 92.94 79 GLU A C 1
ATOM 633 O O . GLU A 1 79 ? 6.191 3.005 2.880 1.00 92.94 79 GLU A O 1
ATOM 638 N N . LEU A 1 80 ? 3.983 2.683 2.637 1.00 92.19 80 LEU A N 1
ATOM 639 C CA . LEU A 1 80 ? 4.081 2.193 1.259 1.00 92.19 80 LEU A CA 1
ATOM 640 C C . LEU A 1 80 ? 4.665 3.256 0.322 1.00 92.19 80 LEU A C 1
ATOM 642 O O . LEU A 1 80 ? 5.467 2.930 -0.551 1.00 92.19 80 LEU A O 1
ATOM 646 N N . ASN A 1 81 ? 4.284 4.520 0.503 1.00 90.56 81 ASN A N 1
ATOM 647 C CA . ASN A 1 81 ? 4.801 5.634 -0.285 1.00 90.56 81 ASN A CA 1
ATOM 648 C C . ASN A 1 81 ? 6.266 5.938 -0.021 1.00 90.56 81 ASN A C 1
ATOM 650 O O . ASN A 1 81 ? 7.021 6.161 -0.969 1.00 90.56 81 ASN A O 1
ATOM 654 N N . ASN A 1 82 ? 6.670 5.917 1.246 1.00 90.44 82 ASN A N 1
ATOM 655 C CA . ASN A 1 82 ? 8.064 6.099 1.630 1.00 90.44 82 ASN A CA 1
ATOM 656 C C . ASN A 1 82 ? 8.935 5.012 0.982 1.00 90.44 82 ASN A C 1
ATOM 658 O O . ASN A 1 82 ? 9.891 5.325 0.274 1.00 90.44 82 ASN A O 1
ATOM 662 N N . ALA A 1 83 ? 8.537 3.742 1.115 1.00 91.00 83 ALA A N 1
ATOM 663 C CA . ALA A 1 83 ? 9.263 2.619 0.527 1.00 91.00 83 ALA A CA 1
ATOM 664 C C . ALA A 1 83 ? 9.269 2.631 -1.011 1.00 91.00 83 ALA A C 1
ATOM 666 O O . ALA A 1 83 ? 10.278 2.279 -1.620 1.00 91.00 83 ALA A O 1
ATOM 667 N N . TRP A 1 84 ? 8.166 3.036 -1.653 1.00 89.38 84 TRP A N 1
ATOM 668 C CA 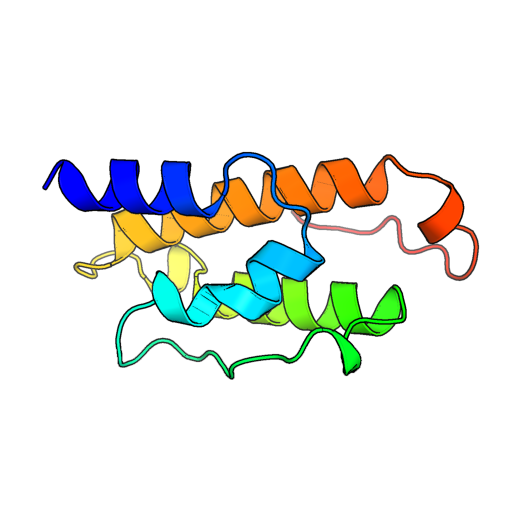. TRP A 1 84 ? 8.106 3.201 -3.109 1.00 89.38 84 TRP A CA 1
ATOM 669 C C . TRP A 1 84 ? 9.034 4.320 -3.590 1.00 89.38 84 TRP A C 1
ATOM 671 O O . TRP A 1 84 ? 9.799 4.121 -4.529 1.00 89.38 84 TRP A O 1
ATOM 681 N N . THR A 1 85 ? 9.034 5.461 -2.899 1.00 87.38 85 THR A N 1
ATOM 682 C CA . THR A 1 85 ? 9.912 6.600 -3.205 1.00 87.38 85 THR A CA 1
ATOM 683 C C . THR A 1 85 ? 11.386 6.208 -3.100 1.00 87.38 85 THR A C 1
ATOM 685 O O . THR A 1 85 ? 12.191 6.562 -3.959 1.00 87.38 85 THR A O 1
ATOM 688 N N . ASP A 1 86 ? 11.761 5.447 -2.072 1.00 86.75 86 ASP A N 1
ATOM 689 C CA . ASP A 1 86 ? 13.136 4.965 -1.915 1.00 86.75 86 ASP A CA 1
ATOM 690 C C . ASP A 1 86 ? 13.511 3.904 -2.955 1.00 86.75 86 ASP A C 1
ATOM 692 O O . ASP A 1 86 ? 14.655 3.844 -3.409 1.00 86.75 86 ASP A O 1
ATOM 696 N N . PHE A 1 87 ? 12.539 3.108 -3.394 1.00 85.25 87 PHE A N 1
ATOM 697 C CA . PHE A 1 87 ? 12.717 2.170 -4.492 1.00 85.25 87 PHE A CA 1
ATOM 698 C C . PHE A 1 87 ? 12.893 2.884 -5.847 1.00 85.25 87 PHE A C 1
ATOM 700 O O . PHE A 1 87 ? 13.760 2.486 -6.622 1.00 85.25 87 PHE A O 1
ATOM 707 N N . GLU A 1 88 ? 12.163 3.974 -6.111 1.00 80.69 88 GLU A N 1
ATOM 708 C CA . GLU A 1 88 ? 12.340 4.811 -7.311 1.00 80.69 88 GLU A CA 1
ATOM 709 C C . GLU A 1 88 ? 13.677 5.566 -7.321 1.00 80.69 88 GLU A C 1
ATOM 711 O O . GLU A 1 88 ? 14.261 5.770 -8.380 1.00 80.69 88 GLU A O 1
ATOM 716 N N . LYS A 1 89 ? 14.227 5.944 -6.162 1.00 77.50 89 LYS A N 1
ATOM 717 C CA . LYS A 1 89 ? 15.556 6.582 -6.099 1.00 77.50 89 LYS A CA 1
ATOM 718 C C . LYS A 1 89 ? 16.701 5.662 -6.537 1.00 77.50 89 LYS A C 1
ATOM 720 O O . LYS A 1 89 ? 17.792 6.172 -6.782 1.00 77.50 89 LYS A O 1
ATOM 725 N N . ASN A 1 90 ? 16.489 4.345 -6.636 1.00 68.00 90 ASN A N 1
ATOM 726 C CA . ASN A 1 90 ? 17.494 3.403 -7.130 1.00 68.00 90 ASN A CA 1
ATOM 727 C C . ASN A 1 90 ? 17.455 3.315 -8.674 1.00 68.00 90 ASN A C 1
ATOM 729 O O . ASN A 1 90 ? 16.562 2.666 -9.228 1.00 68.00 90 ASN A O 1
ATOM 733 N N . PRO A 1 91 ? 18.438 3.900 -9.396 1.00 54.44 91 PRO A N 1
ATOM 734 C CA . PRO A 1 91 ? 18.393 4.056 -10.857 1.00 54.44 91 PRO A CA 1
ATOM 735 C C . PRO A 1 91 ? 18.426 2.731 -11.627 1.00 54.44 91 PRO A C 1
ATOM 737 O O . PRO A 1 91 ? 17.976 2.671 -12.765 1.00 54.44 91 PRO A O 1
ATOM 740 N N . THR A 1 92 ? 18.905 1.650 -11.007 1.00 55.16 92 THR A N 1
ATOM 741 C CA . THR A 1 92 ? 18.994 0.318 -11.624 1.00 55.16 92 THR A CA 1
ATOM 742 C C . THR A 1 92 ? 17.624 -0.285 -11.958 1.00 55.16 92 THR A C 1
ATOM 744 O O . THR A 1 92 ? 17.549 -1.222 -12.744 1.00 55.16 92 THR A O 1
ATOM 747 N N . ALA A 1 93 ? 16.535 0.223 -11.368 1.00 51.62 93 ALA A N 1
ATOM 748 C CA . ALA A 1 93 ? 15.179 -0.256 -11.632 1.00 51.62 93 ALA A CA 1
ATOM 749 C C . ALA A 1 93 ? 14.434 0.561 -12.702 1.00 51.62 93 ALA A C 1
ATOM 751 O O . ALA A 1 93 ? 13.429 0.079 -13.214 1.00 51.62 93 ALA A O 1
ATOM 752 N N . LEU A 1 94 ? 14.885 1.776 -13.038 1.00 53.16 94 LEU A N 1
ATOM 753 C CA . LEU A 1 94 ? 14.089 2.759 -13.788 1.00 53.16 94 LEU A CA 1
ATOM 754 C C . LEU A 1 94 ? 14.425 2.892 -15.283 1.00 53.16 94 LEU A C 1
ATOM 756 O O . LEU A 1 94 ? 13.736 3.642 -15.975 1.00 53.16 94 LEU A O 1
ATOM 760 N N . ASP A 1 95 ? 15.421 2.171 -15.798 1.00 49.66 95 ASP A N 1
ATOM 761 C CA . ASP A 1 95 ? 15.993 2.468 -17.122 1.00 49.66 95 ASP A CA 1
ATOM 762 C C . ASP A 1 95 ? 15.255 1.865 -18.336 1.00 49.66 95 ASP A C 1
ATOM 764 O O . ASP A 1 95 ? 15.721 2.015 -19.458 1.00 49.66 95 ASP A O 1
ATOM 768 N N . GLU A 1 96 ? 14.090 1.216 -18.180 1.00 46.97 96 GLU A N 1
ATOM 769 C CA . GLU A 1 96 ? 13.428 0.595 -19.348 1.00 46.97 96 GLU A CA 1
ATOM 770 C C . GLU A 1 96 ? 12.141 1.249 -19.868 1.00 46.97 96 GLU A C 1
ATOM 772 O O . GLU A 1 96 ? 11.897 1.133 -21.061 1.00 46.97 96 GLU A O 1
ATOM 777 N N . PHE A 1 97 ? 11.320 1.984 -19.102 1.00 45.81 97 PHE A N 1
ATOM 778 C CA . PHE A 1 97 ? 10.049 2.496 -19.673 1.00 45.81 97 PHE A CA 1
ATOM 779 C C . PHE A 1 97 ? 9.518 3.792 -19.046 1.00 45.81 97 PHE A C 1
ATOM 781 O O . PHE A 1 97 ? 8.389 3.826 -18.561 1.00 45.81 97 PHE A O 1
ATOM 788 N N . GLY A 1 98 ? 10.318 4.865 -19.084 1.00 51.28 98 GLY A N 1
ATOM 789 C CA . GLY A 1 98 ? 9.900 6.281 -19.055 1.00 51.28 98 GLY A CA 1
ATOM 790 C C . GLY A 1 98 ? 8.467 6.612 -18.602 1.00 51.28 98 GLY A C 1
ATOM 791 O O . GLY A 1 98 ? 7.669 7.134 -19.377 1.00 51.28 98 GLY A O 1
ATOM 792 N N . LEU A 1 99 ? 8.139 6.371 -17.331 1.00 44.91 99 LEU A N 1
ATOM 793 C CA . LEU A 1 99 ? 6.855 6.757 -16.738 1.00 44.91 99 LEU A CA 1
ATOM 794 C C . LEU A 1 99 ? 7.084 7.638 -15.514 1.00 44.91 99 LEU A C 1
ATOM 796 O O . LEU A 1 99 ? 6.671 7.306 -14.405 1.00 44.91 99 LEU A O 1
ATOM 800 N N . VAL A 1 100 ? 7.694 8.797 -15.759 1.00 49.22 100 VAL A N 1
ATOM 801 C CA . VAL A 1 100 ? 7.593 9.969 -14.885 1.00 49.22 100 VAL A CA 1
ATOM 802 C C . VAL A 1 100 ? 6.252 10.639 -15.162 1.00 49.22 100 VAL A C 1
ATOM 804 O O . VAL A 1 100 ? 6.229 11.686 -15.797 1.00 49.22 100 VAL A O 1
ATOM 807 N N . ARG A 1 101 ? 5.114 10.036 -14.791 1.00 47.09 101 ARG A N 1
ATOM 808 C CA . ARG A 1 101 ? 3.823 10.747 -14.858 1.00 47.09 101 ARG A CA 1
ATOM 809 C C . ARG A 1 101 ? 2.855 10.362 -13.742 1.00 47.09 101 ARG A C 1
ATOM 811 O O . ARG A 1 101 ? 2.339 9.248 -13.708 1.00 47.09 101 ARG A O 1
ATOM 818 N N . ASN A 1 102 ? 2.597 11.393 -12.940 1.00 44.22 102 ASN A N 1
ATOM 819 C CA . ASN A 1 102 ? 1.376 11.750 -12.230 1.00 44.22 102 ASN A CA 1
ATOM 820 C C . ASN A 1 102 ? 0.874 10.788 -11.159 1.00 44.22 102 ASN A C 1
ATOM 822 O O . ASN A 1 102 ? 0.077 9.886 -11.410 1.00 44.22 102 ASN A O 1
ATOM 826 N N . TRP A 1 103 ? 1.247 11.132 -9.930 1.00 44.41 103 TRP A N 1
ATOM 827 C CA . TRP A 1 103 ? 0.344 11.014 -8.800 1.00 44.41 103 TRP A CA 1
ATOM 828 C C . TRP A 1 103 ? 0.138 12.404 -8.185 1.00 44.41 103 TRP A C 1
ATOM 830 O O . TRP A 1 103 ? 0.871 12.837 -7.302 1.00 44.41 103 TRP A O 1
ATOM 840 N N . CYS A 1 104 ? -0.798 13.133 -8.786 1.00 37.22 104 CYS A N 1
ATOM 841 C CA . CYS A 1 104 ? -1.546 14.261 -8.240 1.00 37.22 104 CYS A CA 1
ATOM 842 C C . CYS A 1 104 ? -2.904 14.228 -8.951 1.00 37.22 104 CYS A C 1
ATOM 844 O O . CYS A 1 104 ? -2.883 13.981 -10.185 1.00 37.22 104 CYS A O 1
#

Secondary structure (DSSP, 8-state):
--HHHHHHHHHHTT--HHHHHHTGGGTS-TT-S-----GGG--SHHHHHHHHHHHHHHT-HHHHTTSTTHHHHHHHHHHHHHHHHHHHT-GGGTSSS-------